Protein AF-A0A0E9T1C4-F1 (afdb_monomer_lite)

Foldseek 3Di:
DCPQLDWDWDDDPVDIDTDDPDPVCVVVVVVVVVVCCVVVVNDDPPVPDAAEDLDDDPPPRRDPDAWDADPNQIRGNDPVCNCCSHPDDPPDDDDDDDPDDDDDPDD

Radius of gyration: 16.29 Å; chains: 1; bounding box: 46×37×39 Å

Secondary structure (DSSP, 8-state):
--TT---EEEEETTEEEEE-SSTTHHHHHHHHHHHHHHHH-----TTT-----SS----HHHHS--EEEETTEEEES-HHHHHHHHHS--S----------------

Organism: Anguilla anguilla (NCBI:txid7936)

Sequence (107 aa):
MFADRRVIISQLADDATHSLKDAAQIPRTLEPIKNFSKVSGLSLNMNKCDLMAIKKCHLYVVSQLRIKLYLGVIITKDDSARRSLNFEPHSKRQGNNLIYGYREICH

Structure (mmCIF, N/CA/C/O backbone):
data_AF-A0A0E9T1C4-F1
#
_entry.id   AF-A0A0E9T1C4-F1
#
loop_
_atom_site.group_PDB
_atom_site.id
_atom_site.type_symbol
_atom_site.label_atom_id
_atom_site.label_alt_id
_atom_site.label_comp_id
_atom_site.label_asym_id
_atom_site.label_entity_id
_atom_site.label_seq_id
_atom_site.pdbx_PDB_ins_code
_atom_site.Cartn_x
_atom_site.Cartn_y
_atom_site.Cartn_z
_atom_site.occupancy
_atom_site.B_iso_or_equiv
_atom_site.auth_seq_id
_atom_site.auth_comp_id
_atom_site.auth_asym_id
_atom_site.auth_atom_id
_atom_site.pdbx_PDB_model_num
ATOM 1 N N . MET A 1 1 ? -26.224 0.489 -13.468 1.00 35.28 1 MET A N 1
ATOM 2 C CA . MET A 1 1 ? -24.826 0.685 -13.920 1.00 35.28 1 MET A CA 1
ATOM 3 C C . MET A 1 1 ? -23.885 0.650 -12.702 1.00 35.28 1 MET A C 1
ATOM 5 O O . MET A 1 1 ? -23.604 1.680 -12.105 1.00 35.28 1 MET A O 1
ATOM 9 N N . PHE A 1 2 ? -23.473 -0.544 -12.250 1.00 43.97 2 PHE A N 1
ATOM 10 C CA . PHE A 1 2 ? -22.671 -0.751 -11.019 1.00 43.97 2 PHE A CA 1
ATOM 11 C C . PHE A 1 2 ? -21.369 -1.543 -11.262 1.00 43.97 2 PHE A C 1
ATOM 13 O O . PHE A 1 2 ? -20.647 -1.848 -10.319 1.00 43.97 2 PHE A O 1
ATOM 20 N N . ALA A 1 3 ? -21.059 -1.872 -12.518 1.00 44.31 3 ALA A N 1
ATOM 21 C CA . ALA A 1 3 ? -20.144 -2.958 -12.880 1.00 44.31 3 ALA A CA 1
ATOM 22 C C . ALA A 1 3 ? -18.640 -2.694 -12.643 1.00 44.31 3 ALA A C 1
ATOM 24 O O . ALA A 1 3 ? -17.833 -3.595 -12.849 1.00 44.31 3 ALA A O 1
ATOM 25 N N . ASP A 1 4 ? -18.251 -1.509 -12.170 1.00 55.38 4 ASP A N 1
ATOM 26 C CA . ASP A 1 4 ? -16.849 -1.071 -12.151 1.00 55.38 4 ASP A CA 1
ATOM 27 C C . ASP A 1 4 ? -16.400 -0.539 -10.776 1.00 55.38 4 ASP A C 1
ATOM 29 O O . ASP A 1 4 ? -15.729 0.481 -10.640 1.00 55.38 4 ASP A O 1
ATOM 33 N N . ARG A 1 5 ? -16.865 -1.212 -9.717 1.00 64.50 5 ARG A N 1
ATOM 34 C CA . ARG A 1 5 ? -16.684 -0.820 -8.305 1.00 64.50 5 ARG A CA 1
ATOM 35 C C . ARG A 1 5 ? -15.892 -1.844 -7.489 1.00 64.50 5 ARG A C 1
ATOM 37 O O . ARG A 1 5 ? -16.085 -1.951 -6.283 1.00 64.50 5 ARG A O 1
ATOM 44 N N . ARG A 1 6 ? -15.060 -2.658 -8.138 1.00 75.50 6 ARG A N 1
ATOM 45 C CA . ARG A 1 6 ? -14.313 -3.709 -7.436 1.00 75.50 6 ARG A CA 1
ATOM 46 C C . ARG A 1 6 ? -13.100 -3.102 -6.741 1.00 75.50 6 ARG A C 1
ATOM 48 O O . ARG A 1 6 ? -12.184 -2.640 -7.411 1.00 75.50 6 ARG A O 1
ATOM 55 N N . VAL A 1 7 ? -13.115 -3.140 -5.414 1.00 77.94 7 VAL A N 1
ATOM 56 C CA . VAL A 1 7 ? -11.923 -2.979 -4.579 1.00 77.94 7 VAL A CA 1
ATOM 57 C C . VAL A 1 7 ? -11.422 -4.381 -4.262 1.00 77.94 7 VAL A C 1
ATOM 59 O O . VAL A 1 7 ? -12.200 -5.224 -3.818 1.00 77.94 7 VAL A O 1
ATOM 62 N N . ILE A 1 8 ? -10.146 -4.645 -4.531 1.00 85.56 8 ILE A N 1
ATOM 63 C CA . ILE A 1 8 ? -9.512 -5.917 -4.172 1.00 85.56 8 ILE A CA 1
ATOM 64 C C . ILE A 1 8 ? -8.726 -5.681 -2.890 1.00 85.56 8 ILE A C 1
ATOM 66 O O . ILE A 1 8 ? -7.925 -4.749 -2.823 1.00 85.56 8 ILE A O 1
ATOM 70 N N . ILE A 1 9 ? -8.961 -6.517 -1.884 1.00 85.38 9 ILE A N 1
ATOM 71 C CA . ILE A 1 9 ? -8.280 -6.440 -0.593 1.00 85.38 9 ILE A CA 1
ATOM 72 C C . ILE A 1 9 ? -7.389 -7.668 -0.461 1.00 85.38 9 ILE A C 1
ATOM 74 O O . ILE A 1 9 ? -7.864 -8.796 -0.586 1.00 85.38 9 ILE A O 1
ATOM 78 N N . SER A 1 10 ? -6.110 -7.429 -0.198 1.00 86.19 10 SER A N 1
ATOM 79 C CA . SER A 1 10 ? -5.159 -8.453 0.227 1.00 86.19 10 SER A CA 1
ATOM 80 C C . SER A 1 10 ? -4.841 -8.202 1.691 1.00 86.19 10 SER A C 1
ATOM 82 O O . SER A 1 10 ? -4.462 -7.085 2.040 1.00 86.19 10 SER A O 1
ATOM 84 N N . GLN A 1 11 ? -5.010 -9.205 2.547 1.00 87.31 11 GLN A N 1
ATOM 85 C CA . GLN A 1 11 ? -4.791 -9.061 3.983 1.00 87.31 11 GLN A CA 1
ATOM 86 C C . GLN A 1 11 ? -3.982 -10.233 4.527 1.00 87.31 11 GLN A C 1
ATOM 88 O O . GLN A 1 11 ? -4.252 -11.387 4.194 1.00 87.31 11 GLN A O 1
ATOM 93 N N . LEU A 1 12 ? -3.033 -9.918 5.407 1.00 88.19 12 LEU A N 1
ATOM 94 C CA . LEU A 1 12 ? -2.377 -10.871 6.288 1.00 88.19 12 LEU A CA 1
ATOM 95 C C . LEU A 1 12 ? -2.331 -10.270 7.697 1.00 88.19 12 LEU A C 1
ATOM 97 O O . LEU A 1 12 ? -1.663 -9.266 7.910 1.00 88.19 12 LEU A O 1
ATOM 101 N N . ALA A 1 13 ? -3.039 -10.882 8.651 1.00 88.81 13 ALA A N 1
ATOM 102 C CA . ALA A 1 13 ? -3.205 -10.335 10.002 1.00 88.81 13 ALA A CA 1
ATOM 103 C C . ALA A 1 13 ? -3.693 -8.866 9.981 1.00 88.81 13 ALA A C 1
ATOM 105 O O . ALA A 1 13 ? -4.748 -8.586 9.405 1.00 88.81 13 ALA A O 1
ATOM 106 N N . ASP A 1 14 ? -2.964 -7.941 10.608 1.00 86.50 14 ASP A N 1
ATOM 107 C CA . ASP A 1 14 ? -3.253 -6.503 10.632 1.00 86.50 14 ASP A CA 1
ATOM 108 C C . ASP A 1 14 ? -2.757 -5.748 9.383 1.00 86.50 14 ASP A C 1
ATOM 110 O O . ASP A 1 14 ? -3.216 -4.635 9.119 1.00 86.50 14 ASP A O 1
ATOM 114 N N . ASP A 1 15 ? -1.897 -6.365 8.566 1.00 85.19 15 ASP A N 1
ATOM 115 C CA . ASP A 1 15 ? -1.383 -5.782 7.328 1.00 85.19 15 ASP A CA 1
ATOM 116 C C . ASP A 1 15 ? -2.356 -5.997 6.158 1.00 85.19 15 ASP A C 1
ATOM 118 O O . ASP A 1 15 ? -2.468 -7.084 5.579 1.00 85.19 15 ASP A O 1
ATOM 122 N N . ALA A 1 16 ? -3.026 -4.923 5.740 1.00 88.38 16 ALA A N 1
ATOM 123 C CA . ALA A 1 16 ? -3.953 -4.930 4.611 1.00 88.38 16 ALA A CA 1
ATOM 1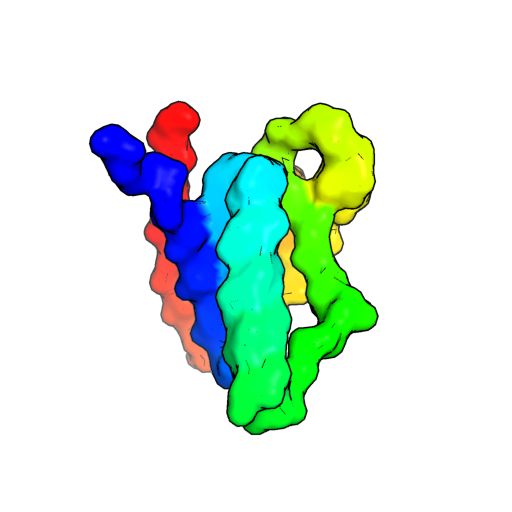24 C C . ALA A 1 16 ? -3.523 -3.969 3.493 1.00 88.38 16 ALA A C 1
ATOM 126 O O . ALA A 1 16 ? -3.148 -2.823 3.738 1.00 88.38 16 ALA A O 1
ATOM 127 N N . THR A 1 17 ? -3.661 -4.411 2.243 1.00 89.12 17 THR A N 1
ATOM 128 C CA . THR A 1 17 ? -3.475 -3.596 1.037 1.00 89.12 17 THR A CA 1
ATOM 129 C C . THR A 1 17 ? -4.767 -3.554 0.231 1.00 89.12 17 THR A C 1
ATOM 131 O O . THR A 1 17 ? -5.372 -4.588 -0.050 1.00 89.12 17 THR A O 1
ATOM 134 N N . HIS A 1 18 ? -5.169 -2.351 -0.185 1.00 87.75 18 HIS A N 1
ATOM 135 C CA . HIS A 1 18 ? -6.329 -2.135 -1.048 1.00 87.75 18 HIS A CA 1
ATOM 136 C C . HIS A 1 18 ? -5.853 -1.789 -2.459 1.00 87.75 18 HIS A C 1
ATOM 138 O O . HIS A 1 18 ? -5.200 -0.768 -2.670 1.00 87.75 18 HIS A O 1
ATOM 144 N N . SER A 1 19 ? -6.191 -2.630 -3.431 1.00 86.44 19 SER A N 1
ATOM 145 C CA . SER A 1 19 ? -5.945 -2.356 -4.845 1.00 86.44 19 SER A CA 1
ATOM 146 C C . SER A 1 19 ? -7.161 -1.660 -5.440 1.00 86.44 19 SER A C 1
ATOM 148 O O . SER A 1 19 ? -8.262 -2.217 -5.484 1.00 86.44 19 SER A O 1
ATOM 150 N N . LEU A 1 20 ? -6.937 -0.423 -5.878 1.00 86.19 20 LEU A N 1
ATOM 151 C CA . LEU A 1 20 ? -7.951 0.464 -6.434 1.00 86.19 20 LEU A CA 1
ATOM 152 C C . LEU A 1 20 ? -7.788 0.558 -7.948 1.00 86.19 20 LEU A C 1
ATOM 154 O O . LEU A 1 20 ? -6.668 0.542 -8.461 1.00 86.19 20 LEU A O 1
ATOM 158 N N . LYS A 1 21 ? -8.904 0.705 -8.664 1.00 84.25 21 LYS A N 1
ATOM 159 C CA . LYS A 1 21 ? -8.877 0.920 -10.115 1.00 84.25 21 LYS A CA 1
ATOM 160 C C . LYS A 1 21 ? -8.265 2.275 -10.472 1.00 84.25 21 LYS A C 1
ATOM 162 O O . LYS A 1 21 ? -7.461 2.372 -11.396 1.00 84.25 21 LYS A O 1
ATOM 167 N N . ASP A 1 22 ? -8.673 3.310 -9.748 1.00 82.50 22 ASP A N 1
ATOM 1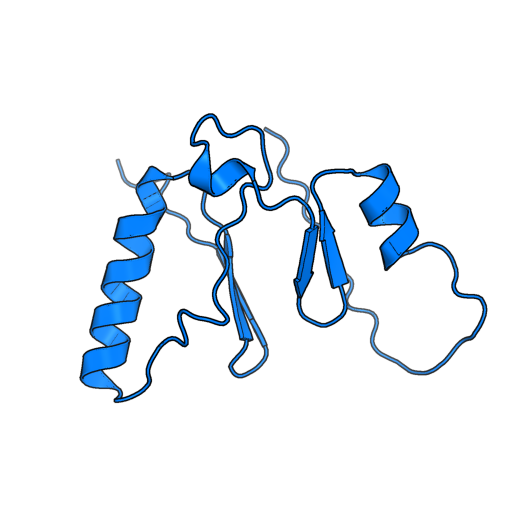68 C CA . ASP A 1 22 ? -8.294 4.696 -9.987 1.00 82.50 22 ASP A CA 1
ATOM 169 C C . ASP A 1 22 ? -8.380 5.525 -8.697 1.00 82.50 22 ASP A C 1
ATOM 171 O O . ASP A 1 22 ? -8.847 5.072 -7.648 1.00 82.50 22 ASP A O 1
ATOM 175 N N . ALA A 1 23 ? -7.920 6.772 -8.781 1.00 82.12 23 ALA A N 1
ATOM 176 C CA . ALA A 1 23 ? -7.880 7.678 -7.644 1.00 82.12 23 ALA A CA 1
ATOM 177 C C . ALA A 1 23 ? -9.266 8.117 -7.142 1.00 82.12 23 ALA A C 1
ATOM 179 O O . ALA A 1 23 ? -9.399 8.482 -5.974 1.00 82.12 23 ALA A O 1
ATOM 180 N N . ALA A 1 24 ? -10.315 8.049 -7.969 1.00 83.44 24 ALA A N 1
ATOM 181 C CA . ALA A 1 24 ? -11.667 8.400 -7.538 1.00 83.44 24 ALA A CA 1
ATOM 182 C C . ALA A 1 24 ? -12.225 7.387 -6.520 1.00 83.44 24 ALA A C 1
ATOM 184 O O . ALA A 1 24 ? -13.162 7.698 -5.779 1.00 83.44 24 ALA A O 1
ATOM 185 N N . GLN A 1 25 ? -11.635 6.190 -6.434 1.00 84.38 25 GLN A N 1
ATOM 186 C CA . GLN A 1 25 ? -11.986 5.180 -5.434 1.00 84.38 25 GLN A CA 1
ATOM 187 C C . GLN A 1 25 ? -11.325 5.400 -4.064 1.00 84.38 25 GLN A C 1
ATOM 189 O O . GLN A 1 25 ? -11.783 4.810 -3.086 1.00 84.38 25 GLN A O 1
ATOM 194 N N . ILE A 1 26 ? -10.304 6.260 -3.949 1.00 84.25 26 ILE A N 1
ATOM 195 C CA . ILE A 1 26 ? -9.612 6.539 -2.676 1.00 84.25 26 ILE A CA 1
ATOM 196 C C . ILE A 1 26 ? -10.585 7.028 -1.592 1.00 84.25 26 ILE A C 1
ATOM 198 O O . ILE A 1 26 ? -10.688 6.363 -0.558 1.00 84.25 26 ILE A O 1
ATOM 202 N N . PRO A 1 27 ? -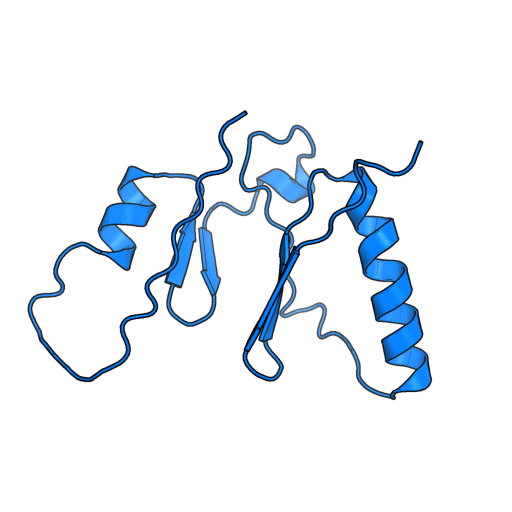11.344 8.129 -1.786 1.00 83.62 27 PRO A N 1
ATOM 203 C CA . PRO A 1 27 ? -12.263 8.606 -0.751 1.00 83.62 27 PRO A CA 1
ATOM 204 C C . PRO A 1 27 ? -13.336 7.564 -0.410 1.00 83.62 27 PRO A C 1
ATOM 206 O O . PRO A 1 27 ? -13.661 7.376 0.759 1.00 83.62 27 PRO A O 1
ATOM 209 N N . ARG A 1 28 ? -13.809 6.821 -1.418 1.00 82.94 28 ARG A N 1
ATOM 210 C CA . ARG A 1 28 ? -14.824 5.765 -1.265 1.00 82.94 28 ARG A CA 1
ATOM 211 C C . ARG A 1 28 ? -14.323 4.550 -0.489 1.00 82.94 28 ARG A C 1
ATOM 213 O O . ARG A 1 28 ? -15.128 3.840 0.094 1.00 82.94 28 ARG A O 1
ATOM 220 N N . THR A 1 29 ? -13.017 4.301 -0.500 1.00 84.31 29 THR A N 1
ATOM 221 C CA . THR A 1 29 ? -12.391 3.213 0.264 1.00 84.31 29 THR A CA 1
ATOM 222 C C . THR A 1 29 ? -12.090 3.660 1.693 1.00 84.31 29 THR A C 1
ATOM 224 O O . THR A 1 29 ? -12.295 2.904 2.638 1.00 84.31 29 THR A O 1
ATOM 227 N N . LEU A 1 30 ? -11.660 4.912 1.875 1.00 85.06 30 LEU A N 1
ATOM 228 C CA . LEU A 1 30 ? -11.333 5.455 3.193 1.00 85.06 30 LEU A CA 1
ATOM 229 C C . LEU A 1 30 ? -12.563 5.686 4.078 1.00 85.06 30 LEU A C 1
ATOM 231 O O . LEU A 1 30 ? -12.454 5.569 5.295 1.00 85.06 30 LEU A O 1
ATOM 235 N N . GLU A 1 31 ? -13.719 6.027 3.508 1.00 87.94 31 GLU A N 1
ATOM 236 C CA . GLU A 1 31 ? -14.937 6.282 4.287 1.00 87.94 31 GLU A CA 1
ATOM 237 C C . GLU A 1 31 ? -15.422 5.041 5.073 1.00 87.94 31 GLU A C 1
ATOM 239 O O . GLU A 1 31 ? -15.556 5.146 6.297 1.00 87.94 31 GLU A O 1
ATOM 244 N N . PRO A 1 32 ? -15.592 3.852 4.462 1.00 86.38 32 PRO A N 1
ATOM 245 C CA . PRO A 1 32 ? -15.895 2.625 5.197 1.00 86.38 32 PRO A CA 1
ATOM 246 C C . PRO A 1 32 ? -14.853 2.283 6.264 1.00 86.38 32 PRO A C 1
ATOM 248 O O . PRO A 1 32 ? -15.231 1.892 7.365 1.00 86.38 32 PRO A O 1
ATOM 251 N N . ILE A 1 33 ? -13.559 2.483 5.983 1.00 87.00 33 ILE A N 1
ATOM 252 C CA . ILE A 1 33 ? -12.479 2.232 6.953 1.00 87.00 33 ILE A CA 1
ATOM 253 C C . ILE A 1 33 ? -12.611 3.167 8.161 1.00 87.00 33 ILE A C 1
ATOM 255 O O . ILE A 1 33 ? -12.501 2.724 9.302 1.00 87.00 33 ILE A O 1
ATOM 259 N N . LYS A 1 34 ? -12.899 4.453 7.935 1.00 87.88 34 LYS A N 1
ATOM 260 C CA . LYS A 1 34 ? -13.146 5.422 9.013 1.00 87.88 34 LYS A CA 1
ATOM 261 C C . LYS A 1 34 ? -14.376 5.050 9.837 1.00 87.88 34 LYS A C 1
ATOM 263 O O . LYS A 1 34 ? -14.341 5.167 11.059 1.00 87.88 34 LYS A O 1
ATOM 268 N N . ASN A 1 35 ? -15.448 4.599 9.194 1.00 88.94 35 ASN A N 1
ATOM 269 C CA . ASN A 1 35 ? -16.658 4.172 9.895 1.00 88.94 35 ASN A CA 1
ATOM 270 C C . ASN A 1 35 ? -16.405 2.908 10.723 1.00 88.94 35 ASN A C 1
ATOM 272 O O . ASN A 1 35 ? -16.747 2.876 11.901 1.00 88.94 35 ASN A O 1
ATOM 276 N N . PHE A 1 36 ? -15.732 1.911 10.148 1.00 87.38 36 PHE A N 1
ATOM 277 C CA . PHE A 1 36 ? -15.304 0.715 10.869 1.00 87.38 36 PHE A CA 1
ATOM 278 C C . PHE A 1 36 ? -14.416 1.072 12.063 1.00 87.38 36 PHE A C 1
ATOM 280 O O . PHE A 1 36 ? -14.625 0.560 13.158 1.00 87.38 36 PHE A O 1
ATOM 287 N N . SER A 1 37 ? -13.471 1.995 11.879 1.00 89.44 37 SER A N 1
ATOM 288 C CA . SER A 1 37 ? -12.580 2.470 12.936 1.00 89.44 37 SER A CA 1
ATOM 289 C C . SER A 1 37 ? -13.343 3.086 14.114 1.00 89.44 37 SER A C 1
ATOM 291 O O . SER A 1 37 ? -13.097 2.734 15.265 1.00 89.44 37 SER A O 1
ATOM 293 N N . LYS A 1 38 ? -14.341 3.934 13.833 1.00 91.62 38 LYS A N 1
ATOM 294 C CA . LYS A 1 38 ? -15.204 4.530 14.866 1.00 91.62 38 LYS A CA 1
ATOM 295 C C . LYS A 1 38 ? -15.988 3.491 15.668 1.00 91.62 38 LYS A C 1
ATOM 297 O O . LYS A 1 38 ? -16.161 3.672 16.865 1.00 91.62 38 LYS A O 1
ATOM 302 N N . VAL A 1 39 ? -16.488 2.441 15.013 1.00 94.25 39 VAL A N 1
ATOM 303 C CA . VAL A 1 39 ? -17.362 1.440 15.651 1.00 94.25 39 VAL A CA 1
ATOM 304 C C . VAL A 1 39 ? -16.558 0.356 16.375 1.00 94.25 39 VAL A C 1
ATOM 306 O O . VAL A 1 39 ? -16.964 -0.102 17.436 1.00 94.25 39 VAL A O 1
ATOM 309 N N . SER A 1 40 ? -15.418 -0.053 15.819 1.00 92.44 40 SER A N 1
ATOM 310 C CA . SER A 1 40 ? -14.570 -1.116 16.381 1.00 92.44 40 SER A CA 1
ATOM 311 C C . SER A 1 40 ? -13.604 -0.631 17.464 1.00 92.44 40 SER A C 1
ATOM 313 O O . SER A 1 40 ? -13.059 -1.449 18.198 1.00 92.44 40 SER A O 1
ATOM 315 N N . GLY A 1 41 ? -13.333 0.677 17.530 1.00 91.62 41 GLY A N 1
ATOM 316 C CA . GLY A 1 41 ? -12.252 1.236 18.345 1.00 91.62 41 GLY A CA 1
ATOM 317 C C . GLY A 1 41 ? -10.848 0.971 17.782 1.00 91.62 41 GLY A C 1
ATOM 318 O O . GLY A 1 41 ? -9.867 1.458 18.341 1.00 91.62 41 GLY A O 1
ATOM 319 N N . LEU A 1 42 ? -10.727 0.240 16.668 1.00 88.06 42 LEU A N 1
ATOM 320 C CA . LEU A 1 42 ? -9.463 0.047 15.958 1.00 88.06 42 LEU A CA 1
ATOM 321 C C . LEU A 1 42 ? -9.150 1.289 15.128 1.00 88.06 42 LEU A C 1
ATOM 323 O O . LEU A 1 42 ? -10.046 1.876 14.529 1.00 88.06 42 LEU A O 1
ATOM 327 N N . SER A 1 43 ? -7.887 1.697 15.043 1.00 86.94 43 SER A N 1
ATOM 328 C CA . SER A 1 43 ? -7.476 2.851 14.238 1.00 86.94 43 SER A CA 1
ATOM 329 C C . SER A 1 43 ? -6.498 2.449 13.142 1.00 86.94 43 SER A C 1
ATOM 331 O O . SER A 1 43 ? -5.609 1.621 13.332 1.00 86.94 43 SER A O 1
ATOM 333 N N . LEU A 1 44 ? -6.671 3.049 11.963 1.00 84.06 44 LEU A N 1
ATOM 334 C CA . LEU A 1 44 ? -5.705 2.917 10.883 1.00 84.06 44 LEU A CA 1
ATOM 335 C C . LEU A 1 44 ? -4.473 3.762 11.226 1.00 84.06 44 LEU A C 1
ATOM 337 O O . LEU A 1 44 ? -4.579 4.975 11.419 1.00 84.06 44 LEU A O 1
ATOM 341 N N . ASN A 1 45 ? -3.297 3.138 11.278 1.00 85.94 45 ASN A N 1
ATOM 342 C CA . ASN A 1 45 ? -2.056 3.864 11.513 1.00 85.94 45 ASN A CA 1
ATOM 343 C C . ASN A 1 45 ? -1.620 4.596 10.235 1.00 85.94 45 ASN A C 1
ATOM 345 O O . ASN A 1 45 ? -0.892 4.047 9.409 1.00 85.94 45 ASN A O 1
ATOM 349 N N . MET A 1 46 ? -2.037 5.857 10.101 1.00 81.06 46 MET A N 1
ATOM 350 C CA . MET A 1 46 ? -1.743 6.689 8.928 1.00 81.06 46 MET A CA 1
ATOM 351 C C . MET A 1 46 ? -0.244 6.854 8.645 1.00 81.06 46 MET A C 1
ATOM 353 O O . MET A 1 46 ? 0.116 7.052 7.493 1.00 81.06 46 MET A O 1
ATOM 357 N N . ASN A 1 47 ? 0.626 6.720 9.653 1.00 80.38 47 ASN A N 1
ATOM 358 C CA . ASN A 1 47 ? 2.080 6.805 9.469 1.00 80.38 47 ASN A CA 1
ATOM 359 C C . ASN A 1 47 ? 2.670 5.547 8.811 1.00 80.38 47 ASN A C 1
ATOM 361 O O . ASN A 1 47 ? 3.783 5.590 8.298 1.00 80.38 47 ASN A O 1
ATOM 365 N N . LYS A 1 48 ? 1.951 4.418 8.858 1.00 80.69 48 LYS A N 1
ATOM 366 C CA . LYS A 1 48 ? 2.330 3.158 8.197 1.00 80.69 48 LYS A CA 1
ATOM 367 C C . LYS A 1 48 ? 1.638 2.970 6.843 1.00 80.69 48 LYS A C 1
ATOM 369 O O . LYS A 1 48 ? 2.048 2.105 6.065 1.00 80.69 48 LYS A O 1
ATOM 374 N N . CYS A 1 49 ? 0.581 3.738 6.576 1.00 83.31 49 CYS A N 1
ATOM 375 C CA . CYS A 1 49 ? -0.184 3.658 5.342 1.00 83.31 49 CYS A CA 1
ATOM 376 C C . CYS A 1 49 ? 0.482 4.448 4.225 1.00 83.31 49 CYS A C 1
ATOM 378 O O . CYS A 1 49 ? 0.757 5.633 4.369 1.00 83.31 49 CYS A O 1
ATOM 380 N N . ASP A 1 50 ? 0.622 3.801 3.075 1.00 83.00 50 ASP A N 1
ATOM 381 C CA . ASP A 1 50 ? 1.141 4.418 1.866 1.00 83.00 50 ASP A CA 1
ATOM 382 C C . ASP A 1 50 ? 0.134 4.301 0.731 1.00 83.00 50 ASP A C 1
ATOM 384 O O . ASP A 1 50 ? -0.600 3.316 0.616 1.00 83.00 50 ASP A O 1
ATOM 388 N N . LEU A 1 51 ? 0.132 5.308 -0.139 1.00 83.88 51 LEU A N 1
ATOM 389 C CA . LEU A 1 51 ? -0.673 5.325 -1.348 1.00 83.88 51 LEU A CA 1
ATOM 390 C C . LEU A 1 51 ? 0.244 5.385 -2.568 1.00 83.88 51 LEU A C 1
ATOM 392 O O . LEU A 1 51 ? 0.881 6.401 -2.837 1.00 83.88 51 LEU A O 1
ATOM 396 N N . MET A 1 52 ? 0.279 4.294 -3.328 1.00 84.06 52 MET A N 1
ATOM 397 C CA . MET A 1 52 ? 1.167 4.139 -4.475 1.00 84.06 52 MET A CA 1
ATOM 398 C C . MET A 1 52 ? 0.367 3.849 -5.744 1.00 84.06 52 MET A C 1
ATOM 400 O O . MET A 1 52 ? -0.430 2.914 -5.795 1.00 84.06 52 MET A O 1
ATOM 404 N N . ALA A 1 53 ? 0.612 4.618 -6.805 1.00 81.56 53 ALA A N 1
ATOM 405 C CA . ALA A 1 53 ? 0.133 4.243 -8.133 1.00 81.56 53 ALA A CA 1
ATOM 406 C C . ALA A 1 53 ? 0.969 3.081 -8.679 1.00 81.56 53 ALA A C 1
ATOM 408 O O . ALA A 1 53 ? 2.188 3.184 -8.724 1.00 81.56 53 ALA A O 1
ATOM 409 N N . ILE A 1 54 ? 0.332 2.015 -9.162 1.00 77.25 54 ILE A N 1
ATOM 410 C CA . ILE A 1 54 ? 1.033 0.921 -9.860 1.00 77.25 54 ILE A CA 1
ATOM 411 C C . ILE A 1 54 ? 1.202 1.254 -11.353 1.00 77.25 54 ILE A C 1
ATOM 413 O O . ILE A 1 54 ? 2.234 0.960 -11.949 1.00 77.25 54 ILE A O 1
ATOM 417 N N . LYS A 1 55 ? 0.216 1.932 -11.954 1.00 77.12 55 LYS A N 1
ATOM 418 C CA . LYS A 1 55 ? 0.237 2.388 -13.357 1.00 77.12 55 LYS A CA 1
ATOM 419 C C . LYS A 1 55 ? 0.595 3.879 -13.458 1.00 77.12 55 LYS A C 1
ATOM 421 O O . LYS A 1 55 ? 0.723 4.569 -12.443 1.00 77.12 55 LYS A O 1
ATOM 426 N N . LYS A 1 56 ? 0.763 4.396 -14.684 1.00 72.19 56 LYS A N 1
ATOM 427 C CA . LYS A 1 56 ? 0.925 5.844 -14.919 1.00 72.19 56 LYS A CA 1
ATOM 428 C C . LYS A 1 56 ? -0.247 6.596 -14.282 1.00 72.19 56 LYS A C 1
ATOM 430 O O . LYS A 1 56 ? -1.404 6.275 -14.530 1.00 72.19 56 LYS A O 1
ATOM 435 N N . CYS A 1 57 ? 0.073 7.579 -13.450 1.00 71.88 57 CYS A N 1
ATOM 436 C CA . CYS A 1 57 ? -0.894 8.403 -12.742 1.00 71.88 57 CYS A CA 1
ATOM 437 C C . CYS A 1 57 ? -0.427 9.855 -12.816 1.00 71.88 57 CYS A C 1
ATOM 439 O O . CYS A 1 57 ? 0.731 10.141 -12.515 1.00 71.88 57 CYS A O 1
ATOM 441 N N . HIS A 1 58 ? -1.325 10.753 -13.220 1.00 71.94 58 HIS A N 1
ATOM 442 C CA . HIS A 1 58 ? -1.040 12.186 -13.335 1.00 71.94 58 HIS A CA 1
ATOM 443 C C . HIS A 1 58 ? -1.166 12.927 -11.998 1.00 71.94 58 HIS A C 1
ATOM 445 O O . HIS A 1 58 ? -0.760 14.080 -11.889 1.00 71.94 58 HIS A O 1
ATOM 451 N N . LEU A 1 59 ? -1.698 12.270 -10.961 1.00 72.00 59 LEU A N 1
ATOM 452 C CA . LEU A 1 59 ? -1.746 12.836 -9.619 1.00 72.00 59 LEU A CA 1
ATOM 453 C C . LEU A 1 59 ? -0.362 12.745 -8.988 1.00 72.00 59 LEU A C 1
ATOM 455 O O . LEU A 1 59 ? 0.073 11.680 -8.545 1.00 72.00 59 LEU A O 1
ATOM 459 N N . TYR A 1 60 ? 0.308 13.894 -8.945 1.00 59.81 60 TYR A N 1
ATOM 460 C CA . TYR A 1 60 ? 1.683 14.038 -8.483 1.00 59.81 60 TYR A CA 1
ATOM 461 C C . TYR A 1 60 ? 1.925 13.352 -7.130 1.00 59.81 60 TYR A C 1
ATOM 463 O O . TYR A 1 60 ? 2.818 12.512 -7.035 1.00 59.81 60 TYR A O 1
ATOM 471 N N . VAL A 1 61 ? 1.049 13.596 -6.146 1.00 62.59 61 VAL A N 1
ATOM 472 C CA . VAL A 1 61 ? 1.117 13.042 -4.777 1.00 62.59 61 VAL A CA 1
ATOM 473 C C . VAL A 1 61 ? 1.129 11.506 -4.753 1.00 62.59 61 VAL A C 1
ATOM 475 O O . VAL A 1 61 ? 1.859 10.906 -3.976 1.00 62.59 61 VAL A O 1
ATOM 478 N N . VAL A 1 62 ? 0.377 10.854 -5.643 1.00 62.53 62 VAL A N 1
ATOM 479 C CA . VAL A 1 62 ? 0.265 9.382 -5.715 1.00 62.53 62 VAL A CA 1
ATOM 480 C C . VAL A 1 62 ? 1.400 8.764 -6.547 1.00 62.53 62 VAL A C 1
ATOM 482 O O . VAL A 1 62 ? 1.701 7.571 -6.464 1.00 62.53 62 VAL A O 1
ATOM 485 N N . SER A 1 63 ? 2.036 9.574 -7.396 1.00 58.94 63 SER A N 1
ATOM 486 C CA . SER A 1 63 ? 3.051 9.116 -8.345 1.00 58.94 63 SER A CA 1
ATOM 487 C C . SER A 1 63 ? 4.454 8.980 -7.742 1.00 58.94 63 SER A C 1
ATOM 489 O O . SER A 1 63 ? 5.265 8.241 -8.311 1.00 58.94 63 SER A O 1
ATOM 491 N N . GLN A 1 64 ? 4.727 9.669 -6.622 1.00 60.78 64 GLN A N 1
ATOM 492 C CA . GLN A 1 64 ? 6.069 9.813 -6.044 1.00 60.78 64 GLN A CA 1
ATOM 493 C C . GLN A 1 64 ? 6.620 8.524 -5.428 1.00 60.78 64 GLN A C 1
ATOM 495 O O . GLN A 1 64 ? 7.825 8.283 -5.514 1.00 60.78 64 GLN A O 1
ATOM 500 N N . LEU A 1 65 ? 5.767 7.663 -4.868 1.00 63.34 65 LEU A N 1
ATOM 501 C CA . LEU A 1 65 ? 6.213 6.381 -4.327 1.00 63.34 65 LEU A CA 1
A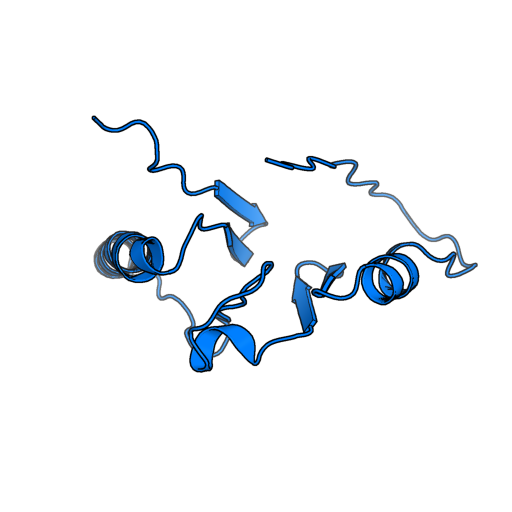TOM 502 C C . LEU A 1 65 ? 6.521 5.413 -5.476 1.00 63.34 65 LEU A C 1
ATOM 504 O O . LEU A 1 65 ? 5.655 5.070 -6.287 1.00 63.34 65 LEU A O 1
ATOM 508 N N . ARG A 1 66 ? 7.794 5.016 -5.576 1.00 66.19 66 ARG A N 1
ATOM 509 C CA . ARG A 1 66 ? 8.292 4.104 -6.619 1.00 66.19 66 ARG A CA 1
ATOM 510 C C . ARG A 1 66 ? 8.526 2.685 -6.114 1.00 66.19 66 ARG A C 1
ATOM 512 O O . ARG A 1 66 ? 8.465 1.772 -6.930 1.00 66.19 66 ARG A O 1
ATOM 519 N N . ILE A 1 67 ? 8.779 2.511 -4.816 1.00 72.44 67 ILE A N 1
ATOM 520 C CA . ILE A 1 67 ? 9.143 1.233 -4.194 1.00 72.44 67 ILE A CA 1
ATOM 521 C C . ILE A 1 67 ? 8.467 1.134 -2.819 1.00 72.44 67 ILE A C 1
ATOM 523 O O . ILE A 1 67 ? 8.533 2.085 -2.043 1.00 72.44 67 ILE A O 1
ATOM 527 N N . LYS A 1 68 ? 7.850 -0.010 -2.505 1.00 81.06 68 LYS A N 1
ATOM 528 C CA . LYS A 1 68 ? 7.263 -0.327 -1.193 1.00 81.06 68 LYS A CA 1
ATOM 529 C C . LYS A 1 68 ? 7.549 -1.783 -0.831 1.00 81.06 68 LYS A C 1
ATOM 531 O O . LYS A 1 68 ? 7.399 -2.658 -1.672 1.00 81.06 68 LYS A O 1
ATOM 536 N N . LEU A 1 69 ? 7.922 -2.049 0.416 1.00 81.69 69 LEU A N 1
ATOM 537 C CA . LE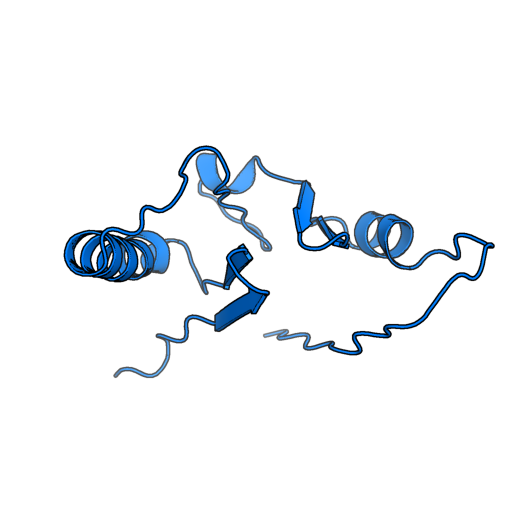U A 1 69 ? 7.997 -3.408 0.955 1.00 81.69 69 LEU A CA 1
ATOM 538 C C . LEU A 1 69 ? 6.633 -3.790 1.547 1.00 81.69 69 LEU A C 1
ATOM 540 O O . LEU A 1 69 ? 6.112 -3.063 2.394 1.00 81.69 69 LEU A O 1
ATOM 544 N N . TYR A 1 70 ? 6.064 -4.912 1.111 1.00 83.19 70 TYR A N 1
ATOM 545 C CA . TYR A 1 70 ? 4.843 -5.496 1.667 1.00 83.19 70 TYR A CA 1
ATOM 546 C C . TYR A 1 70 ? 5.054 -6.994 1.871 1.00 83.19 70 TYR A C 1
ATOM 548 O O . TYR A 1 70 ? 5.352 -7.706 0.917 1.00 83.19 70 TYR A O 1
ATOM 556 N N . LEU A 1 71 ? 4.931 -7.467 3.115 1.00 83.19 71 LEU A N 1
ATOM 557 C CA . LEU A 1 71 ? 5.115 -8.881 3.482 1.00 83.19 71 LEU A CA 1
ATOM 558 C C . LEU A 1 71 ? 6.443 -9.493 2.990 1.00 83.19 71 LEU A C 1
ATOM 560 O O . LEU A 1 71 ? 6.492 -10.645 2.571 1.00 83.19 71 LEU A O 1
ATOM 564 N N . GLY A 1 72 ? 7.523 -8.706 3.000 1.00 81.56 72 GLY A N 1
ATOM 565 C CA . GLY A 1 72 ? 8.835 -9.139 2.500 1.00 81.56 72 GLY A CA 1
ATOM 566 C C . GLY A 1 72 ? 8.994 -9.083 0.975 1.00 81.56 72 GLY A C 1
ATOM 567 O O . GLY A 1 72 ? 10.083 -9.348 0.481 1.00 81.56 72 GLY A O 1
ATOM 568 N N . VAL A 1 73 ? 7.953 -8.688 0.235 1.00 84.06 73 VAL A N 1
ATOM 569 C CA . VAL A 1 73 ? 7.973 -8.528 -1.224 1.00 84.06 73 VAL A CA 1
ATOM 570 C C . VAL A 1 73 ? 8.101 -7.052 -1.587 1.00 84.06 73 VAL A C 1
ATOM 572 O O . VAL A 1 73 ? 7.362 -6.196 -1.096 1.00 84.06 73 VAL A O 1
ATOM 575 N N . ILE A 1 74 ? 9.037 -6.741 -2.476 1.00 86.56 74 ILE A N 1
ATOM 576 C CA . ILE A 1 74 ? 9.243 -5.402 -3.015 1.00 86.56 74 ILE A CA 1
ATOM 577 C C . ILE A 1 74 ? 8.247 -5.146 -4.153 1.00 86.56 74 ILE A C 1
ATOM 579 O O . ILE A 1 74 ? 8.316 -5.738 -5.231 1.00 86.56 74 ILE A O 1
ATOM 583 N N . ILE A 1 75 ? 7.339 -4.201 -3.930 1.00 84.75 75 ILE A N 1
ATOM 584 C CA . ILE A 1 75 ? 6.398 -3.667 -4.912 1.00 84.75 75 ILE A CA 1
ATOM 585 C C . ILE A 1 75 ? 7.035 -2.444 -5.578 1.00 84.75 75 ILE A C 1
ATOM 587 O O . ILE A 1 75 ? 7.309 -1.440 -4.924 1.00 84.75 75 ILE A O 1
ATOM 591 N N . THR A 1 76 ? 7.261 -2.514 -6.891 1.00 84.00 76 THR A N 1
ATOM 592 C CA . THR A 1 76 ? 7.821 -1.418 -7.701 1.00 84.00 76 THR A CA 1
ATOM 593 C C . THR A 1 76 ? 7.205 -1.380 -9.102 1.00 84.00 76 THR A C 1
ATOM 595 O O . THR A 1 76 ? 6.702 -2.392 -9.602 1.00 84.00 76 THR A O 1
ATOM 598 N N . LYS A 1 77 ? 7.242 -0.192 -9.722 1.00 79.88 77 LYS A N 1
ATOM 599 C CA . LYS A 1 77 ? 6.827 0.051 -11.118 1.00 79.88 77 LYS A CA 1
ATOM 600 C C . LYS A 1 77 ? 7.832 -0.481 -12.142 1.00 79.88 77 LYS A C 1
ATOM 602 O O . LYS A 1 77 ? 7.474 -0.656 -13.300 1.00 79.88 77 LYS A O 1
ATOM 607 N N . ASP A 1 78 ? 9.084 -0.662 -11.735 1.00 83.19 78 ASP A N 1
ATOM 608 C CA . ASP A 1 78 ? 10.143 -1.177 -12.599 1.00 83.19 78 ASP A CA 1
ATOM 609 C C . ASP A 1 78 ? 10.069 -2.708 -12.632 1.00 83.19 78 ASP A C 1
ATOM 611 O O . ASP A 1 78 ? 10.350 -3.376 -11.639 1.00 83.19 78 ASP A O 1
ATOM 615 N N . ASP A 1 79 ? 9.660 -3.265 -13.770 1.00 81.75 79 ASP A N 1
ATOM 616 C CA . ASP A 1 79 ? 9.512 -4.710 -13.943 1.00 81.75 79 ASP A CA 1
ATOM 617 C C . ASP A 1 79 ? 10.842 -5.466 -13.821 1.00 81.75 79 ASP A C 1
ATOM 619 O O . ASP A 1 79 ? 10.857 -6.581 -13.293 1.00 81.75 79 ASP A O 1
ATOM 623 N N . SER A 1 80 ? 11.950 -4.868 -14.272 1.00 83.94 80 SER A N 1
ATOM 624 C CA . SER A 1 80 ? 13.285 -5.466 -14.172 1.00 83.94 80 SER A CA 1
ATOM 625 C C . SER A 1 80 ? 13.723 -5.522 -12.712 1.00 83.94 80 SER A C 1
ATOM 627 O O . SER A 1 80 ? 14.056 -6.593 -12.205 1.00 83.94 80 SER A O 1
ATOM 629 N N . ALA A 1 81 ? 13.595 -4.399 -11.996 1.00 82.81 81 ALA A N 1
ATOM 630 C CA . ALA A 1 81 ? 13.889 -4.330 -10.568 1.00 82.81 81 ALA A CA 1
ATOM 631 C C . ALA A 1 81 ? 12.955 -5.227 -9.743 1.00 82.81 81 ALA A C 1
ATOM 633 O O . ALA A 1 81 ? 13.396 -5.877 -8.803 1.00 82.81 81 ALA A O 1
ATOM 634 N N . ARG A 1 82 ? 11.663 -5.318 -10.090 1.00 84.06 82 ARG A N 1
ATOM 635 C CA . ARG A 1 82 ? 10.719 -6.209 -9.396 1.00 84.06 82 ARG A CA 1
ATOM 636 C C . ARG A 1 82 ? 11.133 -7.667 -9.539 1.00 84.06 82 ARG A C 1
ATOM 638 O O . ARG A 1 82 ? 11.025 -8.416 -8.571 1.00 84.06 82 ARG A O 1
ATOM 645 N N . ARG A 1 83 ? 11.564 -8.081 -10.733 1.00 82.94 83 ARG A N 1
ATOM 646 C CA . ARG A 1 83 ? 12.045 -9.446 -10.971 1.00 82.94 83 ARG A CA 1
ATOM 647 C C . ARG A 1 83 ? 13.330 -9.704 -10.201 1.00 82.94 83 ARG A C 1
ATOM 649 O O . ARG A 1 83 ? 13.399 -10.700 -9.489 1.00 82.94 83 ARG A O 1
ATOM 656 N N . SER A 1 84 ? 14.289 -8.786 -10.278 1.00 85.94 84 SER A N 1
ATOM 657 C CA . SER A 1 84 ? 15.584 -8.998 -9.646 1.00 85.94 84 SER A CA 1
ATOM 658 C C . SER A 1 84 ? 15.531 -8.985 -8.124 1.00 85.94 84 SER A C 1
ATOM 660 O O . SER A 1 84 ? 16.101 -9.854 -7.478 1.00 85.94 84 SER A O 1
ATOM 662 N N . LEU A 1 85 ? 14.778 -8.057 -7.542 1.00 83.75 85 LEU A N 1
ATOM 663 C CA . LEU A 1 85 ? 14.705 -7.886 -6.094 1.00 83.75 85 LEU A CA 1
ATOM 664 C C . LEU A 1 85 ? 13.857 -8.951 -5.385 1.00 83.75 85 LEU A C 1
ATOM 666 O O . LEU A 1 85 ? 14.028 -9.142 -4.187 1.00 83.75 85 LEU A O 1
ATOM 670 N N . ASN A 1 86 ? 12.938 -9.619 -6.093 1.00 84.69 86 ASN A N 1
ATOM 671 C CA . ASN A 1 86 ? 12.046 -10.619 -5.490 1.00 84.69 86 ASN A CA 1
ATOM 672 C C . ASN A 1 86 ? 12.325 -12.064 -5.929 1.00 84.69 86 ASN A C 1
ATOM 674 O O . ASN A 1 86 ? 11.928 -12.983 -5.217 1.00 84.69 86 ASN A O 1
ATOM 678 N N . PHE A 1 87 ? 12.927 -12.283 -7.105 1.00 79.56 87 PHE A N 1
ATOM 679 C CA . PHE A 1 87 ? 12.979 -13.608 -7.739 1.00 79.56 87 PHE A CA 1
ATOM 680 C C . PHE A 1 87 ? 14.341 -14.001 -8.319 1.00 79.56 87 PHE A C 1
ATOM 682 O O . PHE A 1 87 ? 14.500 -15.170 -8.676 1.00 79.56 87 PHE A O 1
ATOM 689 N N . GLU A 1 88 ? 15.323 -13.095 -8.428 1.00 70.31 88 GLU A N 1
ATOM 690 C CA . GLU A 1 88 ? 16.689 -13.554 -8.710 1.00 70.31 88 GLU A CA 1
ATOM 691 C C . GLU A 1 88 ? 17.126 -14.483 -7.575 1.00 70.31 88 GLU A C 1
ATOM 693 O O . GLU A 1 88 ? 16.798 -14.239 -6.408 1.00 70.31 88 GLU A O 1
ATOM 698 N N . PRO A 1 89 ? 17.844 -15.571 -7.886 1.00 54.06 89 PRO A N 1
ATOM 699 C CA . PRO A 1 89 ? 18.248 -16.522 -6.878 1.00 54.06 89 PRO A CA 1
ATOM 700 C C . PRO A 1 89 ? 19.223 -15.830 -5.925 1.00 54.06 8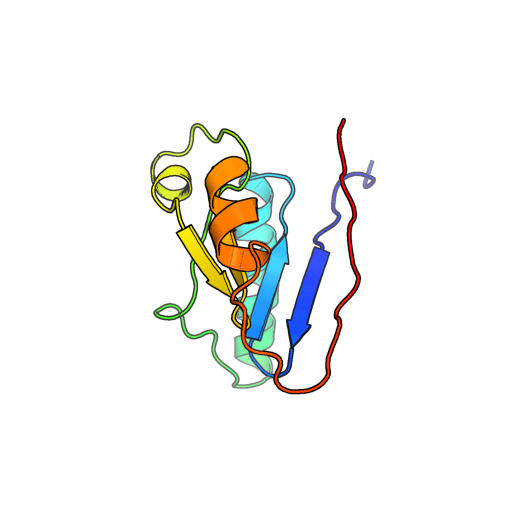9 PRO A C 1
ATOM 702 O O . PRO A 1 89 ? 20.426 -15.762 -6.166 1.00 54.06 89 PRO A O 1
ATOM 705 N N . HIS A 1 90 ? 18.730 -15.398 -4.767 1.00 49.59 90 HIS A N 1
ATOM 706 C CA . HIS A 1 90 ? 19.547 -15.454 -3.571 1.00 49.59 90 HIS A CA 1
ATOM 707 C C . HIS A 1 90 ? 19.844 -16.933 -3.364 1.00 49.59 90 HIS A C 1
ATOM 709 O O . HIS A 1 90 ? 19.048 -17.684 -2.805 1.00 49.59 90 HIS A O 1
ATOM 715 N N . SER A 1 91 ? 20.967 -17.381 -3.918 1.00 41.62 91 SER A N 1
ATOM 716 C CA . SER A 1 91 ? 21.534 -18.702 -3.723 1.00 41.62 91 SER A CA 1
ATOM 717 C C . SER A 1 91 ? 21.833 -18.888 -2.235 1.00 41.62 91 SER A C 1
ATOM 719 O O . SER A 1 91 ? 22.959 -18.687 -1.794 1.00 41.62 91 SER A O 1
ATOM 721 N N . LYS A 1 92 ? 20.794 -19.193 -1.457 1.00 38.12 92 LYS A N 1
ATOM 722 C CA . LYS A 1 92 ? 20.775 -19.803 -0.129 1.00 38.12 92 LYS A CA 1
ATOM 723 C C . LYS A 1 92 ? 19.319 -20.111 0.210 1.00 38.12 92 LYS A C 1
ATOM 725 O O . LYS A 1 92 ? 18.580 -19.318 0.777 1.00 38.12 92 LYS A O 1
ATOM 730 N N . ARG A 1 93 ? 18.939 -21.323 -0.187 1.00 43.34 93 ARG A N 1
ATOM 731 C CA . ARG A 1 93 ? 17.838 -22.116 0.364 1.00 43.34 93 ARG A CA 1
ATOM 732 C C . ARG A 1 93 ? 17.681 -21.838 1.867 1.00 43.34 93 ARG A C 1
ATOM 734 O O . ARG A 1 93 ? 18.588 -22.162 2.629 1.00 43.34 93 ARG A O 1
ATOM 741 N N . GLN A 1 94 ? 16.518 -21.352 2.291 1.00 35.06 94 GLN A N 1
ATOM 742 C CA . GLN A 1 94 ? 15.947 -21.724 3.585 1.00 35.06 94 GLN A CA 1
ATOM 743 C C . GLN A 1 94 ? 14.422 -21.565 3.565 1.00 35.06 94 GLN A C 1
ATOM 745 O O . GLN A 1 94 ? 13.907 -20.469 3.407 1.00 35.06 94 GLN A O 1
ATOM 750 N N . GLY A 1 95 ? 13.740 -22.704 3.724 1.00 35.25 95 GLY A N 1
ATOM 751 C CA . GLY A 1 95 ? 12.463 -22.819 4.429 1.00 35.25 95 GLY A CA 1
ATOM 752 C C . GLY A 1 95 ? 11.214 -22.224 3.780 1.00 35.25 95 GLY A C 1
ATOM 753 O O . GLY A 1 95 ? 10.894 -21.068 4.000 1.00 35.25 95 GLY A O 1
ATOM 754 N N . ASN A 1 96 ? 10.460 -23.079 3.085 1.00 45.56 96 ASN A N 1
ATOM 755 C CA . ASN A 1 96 ? 8.992 -23.153 3.091 1.00 45.56 96 ASN A CA 1
ATOM 756 C C . ASN A 1 96 ? 8.196 -21.843 3.275 1.00 45.56 96 ASN A C 1
ATOM 758 O O . ASN A 1 96 ? 7.884 -21.454 4.396 1.00 45.56 96 ASN A O 1
ATOM 762 N N . ASN A 1 97 ? 7.755 -21.255 2.159 1.00 34.66 97 ASN A N 1
ATOM 763 C CA . ASN A 1 97 ? 6.335 -21.015 1.850 1.00 34.66 97 ASN A CA 1
ATOM 764 C C . ASN A 1 97 ? 6.238 -20.332 0.480 1.00 34.66 97 ASN A C 1
ATOM 766 O O . ASN A 1 97 ? 6.320 -19.114 0.347 1.00 34.66 97 ASN A O 1
ATOM 770 N N . LEU A 1 98 ? 6.092 -21.151 -0.562 1.00 29.97 98 LEU A N 1
ATOM 771 C CA . LEU A 1 98 ? 5.793 -20.697 -1.916 1.00 29.97 98 LEU A CA 1
ATOM 772 C C . LEU A 1 98 ? 4.373 -20.121 -1.941 1.00 29.97 98 LEU A C 1
ATOM 774 O O . LEU A 1 98 ? 3.401 -20.865 -2.055 1.00 29.97 98 LEU A O 1
ATOM 778 N N . ILE A 1 99 ? 4.243 -18.798 -1.860 1.00 32.06 99 ILE A N 1
ATOM 779 C CA . ILE A 1 99 ? 3.016 -18.124 -2.292 1.00 32.06 99 ILE A CA 1
ATOM 780 C C . ILE A 1 99 ? 3.083 -18.027 -3.820 1.00 32.06 99 ILE A C 1
ATOM 782 O O . ILE A 1 99 ? 3.640 -17.090 -4.387 1.00 32.06 99 ILE A O 1
ATOM 786 N N . TYR A 1 100 ? 2.538 -19.038 -4.497 1.00 39.28 100 TYR A N 1
ATOM 787 C CA . TYR A 1 100 ? 2.164 -18.930 -5.904 1.00 39.28 100 TYR A CA 1
ATOM 788 C C . TYR A 1 100 ? 0.929 -18.026 -6.022 1.00 39.28 100 TYR A C 1
ATOM 790 O O . TYR A 1 100 ? -0.087 -18.284 -5.381 1.00 39.28 100 TYR A O 1
ATOM 798 N N . GLY A 1 101 ? 0.990 -16.991 -6.866 1.00 27.36 101 GLY A N 1
ATOM 799 C CA . GLY A 1 101 ? -0.174 -16.148 -7.152 1.00 27.36 101 GLY A CA 1
ATOM 800 C C . GLY A 1 101 ? 0.092 -15.010 -8.136 1.00 27.36 101 GLY A C 1
ATOM 801 O O . GLY A 1 101 ? 0.220 -13.859 -7.732 1.00 27.36 101 GLY A O 1
ATOM 802 N N . TYR A 1 102 ? 0.142 -15.320 -9.434 1.00 34.56 102 TYR A N 1
ATOM 803 C CA . TYR A 1 102 ? -0.012 -14.334 -10.510 1.00 34.56 102 TYR A CA 1
ATOM 804 C C . TYR A 1 102 ? -1.500 -14.019 -10.736 1.00 34.56 102 TYR A C 1
ATOM 806 O O . TYR A 1 102 ? -2.329 -14.928 -10.773 1.00 34.56 102 TYR A O 1
ATOM 814 N N . ARG A 1 103 ? -1.818 -12.758 -11.048 1.00 24.44 103 ARG A N 1
ATOM 815 C CA . ARG A 1 103 ? -2.835 -12.439 -12.063 1.00 24.44 103 ARG A CA 1
ATOM 816 C C . ARG A 1 103 ? -2.490 -11.107 -12.728 1.00 24.44 103 ARG A C 1
ATOM 818 O O . ARG A 1 103 ? -2.759 -10.038 -12.186 1.00 24.44 103 ARG A O 1
ATOM 825 N N . GLU A 1 104 ? -1.872 -11.183 -13.903 1.00 33.06 104 GLU A N 1
ATOM 826 C CA . GLU A 1 104 ? -1.896 -10.077 -14.857 1.00 33.06 104 GLU A CA 1
ATOM 827 C C . GLU A 1 104 ? -3.362 -9.773 -15.185 1.00 33.06 104 GLU A C 1
ATOM 829 O O . GLU A 1 104 ? -4.115 -10.658 -15.590 1.00 33.06 104 GLU A O 1
ATOM 834 N N . ILE A 1 105 ? -3.783 -8.525 -14.991 1.00 26.92 105 ILE A N 1
ATOM 835 C CA . ILE A 1 105 ? -4.976 -7.995 -15.653 1.00 26.92 105 ILE A CA 1
ATOM 836 C C . ILE A 1 105 ? -4.474 -6.900 -16.591 1.00 26.92 105 ILE A C 1
ATOM 838 O O . ILE A 1 105 ? -4.471 -5.706 -16.271 1.00 26.92 105 ILE A O 1
ATOM 842 N N . CYS A 1 106 ? -3.965 -7.358 -17.733 1.00 27.39 106 CYS A N 1
ATOM 843 C CA . CYS A 1 106 ? -3.838 -6.558 -18.939 1.00 27.39 106 CYS A CA 1
ATOM 844 C C . CYS A 1 106 ? -5.236 -6.391 -19.540 1.00 27.39 106 CYS A C 1
ATOM 846 O O . CYS A 1 106 ? -5.852 -7.372 -19.946 1.00 27.39 106 CYS A O 1
ATOM 848 N N . HIS A 1 107 ? -5.711 -5.151 -19.578 1.00 30.77 107 HIS A N 1
ATOM 849 C CA . HIS A 1 107 ? -6.585 -4.615 -20.616 1.00 30.77 107 HIS A CA 1
ATOM 850 C C . HIS A 1 107 ? -6.167 -3.164 -20.832 1.00 30.77 107 HIS A C 1
ATOM 852 O O . HIS A 1 107 ? -5.904 -2.478 -19.809 1.00 30.77 107 HIS A O 1
#

pLDDT: mean 72.13, std 19.79, range [24.44, 94.25]